Protein AF-A0A7V4L846-F1 (afdb_monomer_lite)

Structure (mmCIF, N/CA/C/O backbone):
data_AF-A0A7V4L846-F1
#
_entry.id   AF-A0A7V4L846-F1
#
loop_
_atom_site.group_PDB
_atom_site.id
_atom_site.type_symbol
_atom_site.label_atom_id
_atom_site.label_alt_id
_atom_site.label_comp_id
_atom_site.label_asym_id
_atom_site.label_entity_id
_atom_site.label_seq_id
_atom_site.pdbx_PDB_ins_code
_atom_site.Cartn_x
_atom_site.Cartn_y
_atom_site.Cartn_z
_atom_site.occupancy
_atom_site.B_iso_or_equiv
_atom_site.auth_seq_id
_atom_site.auth_comp_id
_atom_site.auth_asym_id
_atom_site.auth_atom_id
_atom_site.pdbx_PDB_model_num
ATOM 1 N N . MET A 1 1 ? -33.622 16.960 81.760 1.00 44.38 1 MET A N 1
ATOM 2 C CA . MET A 1 1 ? -33.771 15.622 81.152 1.00 44.38 1 MET A CA 1
ATOM 3 C C . MET A 1 1 ? -32.624 15.460 80.171 1.00 44.38 1 MET A C 1
ATOM 5 O O . MET A 1 1 ? -32.611 16.143 79.157 1.00 44.38 1 MET A O 1
ATOM 9 N N . THR A 1 2 ? -31.590 14.717 80.558 1.00 53.53 2 THR A N 1
ATOM 10 C CA . THR A 1 2 ? -30.348 14.545 79.791 1.00 53.53 2 THR A CA 1
ATOM 11 C C . THR A 1 2 ? -30.510 13.373 78.827 1.00 53.53 2 THR A C 1
ATOM 13 O O . THR A 1 2 ? -30.849 12.273 79.252 1.00 53.53 2 THR A O 1
ATOM 16 N N . ASN A 1 3 ? -30.310 13.626 77.532 1.00 54.84 3 ASN A N 1
ATOM 17 C CA . ASN A 1 3 ? -30.250 12.598 76.493 1.00 54.84 3 ASN A CA 1
ATOM 18 C C . ASN A 1 3 ? -28.956 11.796 76.678 1.00 54.84 3 ASN A C 1
ATOM 20 O O . ASN A 1 3 ? -27.894 12.259 76.265 1.00 54.84 3 ASN A O 1
ATOM 24 N N . SER A 1 4 ? -29.039 10.631 77.317 1.00 60.12 4 SER A N 1
ATOM 25 C CA . SER A 1 4 ? -27.852 9.858 77.693 1.00 60.12 4 SER A CA 1
ATOM 26 C C . SER A 1 4 ? -27.991 8.351 77.465 1.00 60.12 4 SER A C 1
ATOM 28 O O . SER A 1 4 ? -27.376 7.618 78.212 1.00 60.12 4 SER A O 1
ATOM 30 N N . ASP A 1 5 ? -28.747 7.867 76.471 1.00 60.94 5 ASP A N 1
ATOM 31 C CA . ASP A 1 5 ? -28.832 6.416 76.195 1.00 60.94 5 ASP A CA 1
ATOM 32 C C . ASP A 1 5 ? -29.047 6.106 74.699 1.00 60.94 5 ASP A C 1
ATOM 34 O O . ASP A 1 5 ? -30.119 5.677 74.278 1.00 60.94 5 ASP A O 1
ATOM 38 N N . MET A 1 6 ? -28.023 6.316 73.865 1.00 61.56 6 MET A N 1
ATOM 39 C CA . MET A 1 6 ? -27.976 5.737 72.512 1.00 61.56 6 MET A CA 1
ATOM 40 C C . MET A 1 6 ? -26.786 4.771 72.430 1.00 61.56 6 MET A C 1
ATOM 42 O O . MET A 1 6 ? -25.655 5.203 72.663 1.00 61.56 6 MET A O 1
ATOM 46 N N . PRO A 1 7 ? -26.997 3.478 72.115 1.00 70.06 7 PRO A N 1
ATOM 47 C CA . PRO A 1 7 ? -25.900 2.531 71.953 1.00 70.06 7 PRO A CA 1
ATOM 48 C C . PRO A 1 7 ? -25.015 2.917 70.751 1.00 70.06 7 PRO A C 1
ATOM 50 O O . PRO A 1 7 ? -25.516 3.488 69.777 1.00 70.06 7 PRO A O 1
ATOM 53 N N . PRO A 1 8 ? -23.703 2.611 70.787 1.00 67.44 8 PRO A N 1
ATOM 54 C CA . PRO A 1 8 ? -22.794 2.908 69.685 1.00 67.44 8 PRO A CA 1
ATOM 55 C C . PRO A 1 8 ? -23.240 2.163 68.421 1.00 67.44 8 PRO A C 1
ATOM 57 O O . PRO A 1 8 ? -23.339 0.936 68.412 1.00 67.44 8 PRO A O 1
ATOM 60 N N . GLN A 1 9 ? -23.527 2.907 67.348 1.00 66.12 9 GLN A N 1
ATOM 61 C CA . GLN A 1 9 ? -23.824 2.314 66.046 1.00 66.12 9 GLN A CA 1
ATOM 62 C C . GLN A 1 9 ? -22.587 1.551 65.557 1.00 66.12 9 GLN A C 1
ATOM 64 O O . GLN A 1 9 ? -21.496 2.117 65.467 1.00 66.12 9 GLN A O 1
ATOM 69 N N . ALA A 1 10 ? -22.750 0.260 65.264 1.00 67.50 10 ALA A N 1
ATOM 70 C CA . ALA A 1 10 ? -21.699 -0.545 64.655 1.00 67.50 10 ALA A CA 1
ATOM 71 C C . ALA A 1 10 ? -21.276 0.083 63.311 1.00 67.50 10 ALA A C 1
ATOM 73 O O . ALA A 1 10 ? -22.145 0.581 62.589 1.00 67.50 10 ALA A O 1
ATOM 74 N N . PRO A 1 11 ? -19.977 0.071 62.949 1.00 67.75 11 PRO A N 1
ATOM 75 C CA . PRO A 1 11 ? -19.527 0.596 61.667 1.00 67.75 11 PRO A CA 1
ATOM 76 C C . PRO A 1 11 ? -20.258 -0.141 60.544 1.00 67.75 11 PRO A C 1
ATOM 78 O O . PRO A 1 11 ? -20.099 -1.350 60.367 1.00 67.75 11 PRO A O 1
ATOM 81 N N . GLY A 1 12 ? -21.108 0.597 59.825 1.00 64.81 12 GLY A N 1
ATOM 82 C CA . GLY A 1 12 ? -21.880 0.072 58.711 1.00 64.81 12 GLY A CA 1
ATOM 83 C C . GLY A 1 12 ? -20.941 -0.588 57.713 1.00 64.81 12 GLY A C 1
ATOM 84 O O . GLY A 1 12 ? -19.996 0.032 57.227 1.00 64.81 12 GLY A O 1
ATOM 85 N N . THR A 1 13 ? -21.176 -1.865 57.436 1.00 65.56 13 THR A N 1
ATOM 86 C CA . THR A 1 13 ? -20.442 -2.614 56.422 1.00 65.56 13 THR A CA 1
ATOM 87 C C . THR A 1 13 ? -20.810 -2.004 55.072 1.00 65.56 13 THR A C 1
ATOM 89 O O . THR A 1 13 ? -21.873 -2.291 54.526 1.00 65.56 13 THR A O 1
ATOM 92 N N . ALA A 1 14 ? -19.989 -1.082 54.568 1.00 66.94 14 ALA A N 1
ATOM 93 C CA . ALA A 1 14 ? -20.182 -0.521 53.241 1.00 66.94 14 ALA A CA 1
ATOM 94 C C . ALA A 1 14 ? -20.116 -1.676 52.232 1.00 66.94 14 ALA A C 1
ATOM 96 O O . ALA A 1 14 ? -19.078 -2.322 52.083 1.00 66.94 14 ALA A O 1
ATOM 97 N N . LEU A 1 15 ? -21.245 -1.980 51.590 1.00 69.62 15 LEU A N 1
ATOM 98 C CA . LEU A 1 15 ? -21.296 -2.959 50.510 1.00 69.62 15 LEU A CA 1
ATOM 99 C C . LEU A 1 15 ? -20.344 -2.492 49.398 1.00 69.62 15 LEU A C 1
ATOM 101 O O . LEU A 1 15 ? -20.344 -1.300 49.081 1.00 69.62 15 LEU A O 1
ATOM 105 N N . PRO A 1 16 ? -19.538 -3.384 48.795 1.00 70.00 16 PRO A N 1
ATOM 106 C CA . PRO A 1 16 ? -18.678 -2.995 47.692 1.00 70.00 16 PRO A CA 1
ATOM 107 C C . PRO A 1 16 ? -19.548 -2.476 46.547 1.00 70.00 16 PRO A C 1
ATOM 109 O O . PRO A 1 16 ? -20.352 -3.211 45.968 1.00 70.00 16 PRO A O 1
ATOM 112 N N . THR A 1 17 ? -19.398 -1.194 46.229 1.00 69.38 17 THR A N 1
ATOM 113 C CA . THR A 1 17 ? -20.014 -0.579 45.058 1.00 69.38 17 THR A CA 1
ATOM 114 C C . THR A 1 17 ? -19.352 -1.193 43.830 1.00 69.38 17 THR A C 1
ATOM 116 O O . THR A 1 17 ? -18.239 -0.826 43.461 1.00 69.38 17 THR A O 1
ATOM 119 N N . SER A 1 18 ? -19.992 -2.191 43.223 1.00 74.62 18 SER A N 1
ATOM 120 C CA . SER A 1 18 ? -19.523 -2.730 41.950 1.00 74.62 18 SER A CA 1
ATOM 121 C C . SER A 1 18 ? -19.800 -1.695 40.864 1.00 74.62 18 SER A C 1
ATOM 123 O O . SER A 1 18 ? -20.949 -1.356 40.580 1.00 74.62 18 SER A O 1
ATOM 125 N N . THR A 1 19 ? -18.740 -1.151 40.269 1.00 79.56 19 THR A N 1
ATOM 126 C CA . THR A 1 19 ? -18.871 -0.364 39.043 1.00 79.56 19 THR A CA 1
ATOM 127 C C . THR A 1 19 ? -19.447 -1.286 37.967 1.00 79.56 19 THR A C 1
ATOM 129 O O . THR A 1 19 ? -18.890 -2.366 37.751 1.00 79.56 19 THR A O 1
ATOM 132 N N . PRO A 1 20 ? -20.558 -0.922 37.304 1.00 80.75 20 PRO A N 1
ATOM 133 C CA . PRO A 1 20 ? -21.109 -1.755 36.247 1.00 80.75 20 PRO A CA 1
ATOM 134 C C . PRO A 1 20 ? -20.073 -1.903 35.132 1.00 80.75 20 PRO A C 1
ATOM 136 O O . PRO A 1 20 ? -19.510 -0.913 34.667 1.00 80.75 20 PRO A O 1
ATOM 139 N N . ALA A 1 21 ? -19.824 -3.146 34.716 1.00 81.38 21 ALA A N 1
ATOM 140 C CA . ALA A 1 21 ? -18.909 -3.437 33.620 1.00 81.38 21 ALA A CA 1
ATOM 141 C C . ALA A 1 21 ? -19.358 -2.705 32.345 1.00 81.38 21 ALA A C 1
ATOM 143 O O . ALA A 1 21 ? -20.541 -2.723 31.975 1.00 81.38 21 ALA A O 1
ATOM 144 N N . GLY A 1 22 ? -18.407 -2.063 31.673 1.00 85.38 22 GLY A N 1
ATOM 145 C CA . GLY A 1 22 ? -18.626 -1.341 30.432 1.00 85.38 22 GLY A CA 1
ATOM 146 C C . GLY A 1 22 ? -19.083 -2.257 29.295 1.00 85.38 22 GLY A C 1
ATOM 147 O O . GLY A 1 22 ? -19.041 -3.487 29.358 1.00 85.38 22 GLY A O 1
ATOM 148 N N . TRP A 1 23 ? -19.551 -1.654 28.203 1.00 84.69 23 TRP A N 1
ATOM 149 C CA . TRP A 1 23 ? -19.958 -2.409 27.013 1.00 84.69 23 TRP A CA 1
ATOM 150 C C . TRP A 1 23 ? -18.808 -3.244 26.430 1.00 84.69 23 TRP A C 1
ATOM 152 O O . TRP A 1 23 ? -19.005 -4.415 26.112 1.00 84.69 23 TRP A O 1
ATOM 162 N N . PHE A 1 24 ? -17.608 -2.665 26.374 1.00 87.38 24 PHE A N 1
ATOM 163 C CA . PHE A 1 24 ? -16.403 -3.322 25.870 1.00 87.38 24 PHE A CA 1
ATOM 164 C C . PHE A 1 24 ? -15.858 -4.403 26.810 1.00 87.38 24 PHE A C 1
ATOM 166 O O . PHE A 1 24 ? -15.331 -5.398 26.324 1.00 87.38 24 PHE A O 1
ATOM 173 N N . ASP A 1 25 ? -16.066 -4.275 28.124 1.00 86.94 25 ASP A N 1
ATOM 174 C CA . ASP A 1 25 ? -15.596 -5.247 29.128 1.00 86.94 25 ASP A CA 1
ATOM 175 C C . ASP A 1 25 ? -16.282 -6.616 28.990 1.00 86.94 25 ASP A C 1
ATOM 177 O O . ASP A 1 25 ? -15.817 -7.626 29.513 1.00 86.94 25 ASP A O 1
ATOM 181 N N . ARG A 1 26 ? -17.401 -6.666 28.255 1.00 88.69 26 ARG A N 1
ATOM 182 C CA . ARG A 1 26 ? -18.132 -7.900 27.932 1.00 88.69 26 ARG A CA 1
ATOM 183 C C . ARG A 1 26 ? -17.546 -8.655 26.736 1.00 88.69 26 ARG A C 1
ATOM 185 O O . ARG A 1 26 ? -17.958 -9.787 26.465 1.00 88.69 26 ARG A O 1
ATOM 192 N N . LEU A 1 27 ? -16.630 -8.046 25.985 1.00 92.38 27 LEU A N 1
ATOM 193 C CA . LEU A 1 27 ? -15.970 -8.677 24.848 1.00 92.38 27 LEU A CA 1
ATOM 194 C C . LEU A 1 27 ? -14.709 -9.396 25.330 1.00 92.38 27 LEU A C 1
ATOM 196 O O . LEU A 1 27 ? -13.896 -8.832 26.050 1.00 92.38 27 LEU A O 1
ATOM 200 N N . SER A 1 28 ? -14.514 -10.642 24.894 1.00 95.38 28 SER A N 1
ATOM 201 C CA . SER A 1 28 ? -13.217 -11.294 25.079 1.00 95.38 28 SER A CA 1
ATOM 202 C C . SER A 1 28 ? -12.145 -10.581 24.254 1.00 95.38 28 SER A C 1
ATOM 204 O O . SER A 1 28 ? -12.453 -9.993 23.215 1.00 95.38 28 SER A O 1
ATOM 206 N N . GLU A 1 29 ? -10.879 -10.708 24.654 1.00 95.69 29 GLU A N 1
ATOM 207 C CA . GLU A 1 29 ? -9.742 -10.115 23.934 1.00 95.69 29 GLU A CA 1
ATOM 208 C C . GLU A 1 29 ? -9.775 -10.442 22.437 1.00 95.69 29 GLU A C 1
ATOM 210 O O . GLU A 1 29 ? -9.701 -9.549 21.603 1.00 95.69 29 GLU A O 1
ATOM 215 N N . ARG A 1 30 ? -10.018 -11.713 22.082 1.00 97.38 30 ARG A N 1
ATOM 216 C CA . ARG A 1 30 ? -10.129 -12.146 20.678 1.00 97.38 30 ARG A CA 1
ATOM 217 C C . ARG A 1 30 ? -11.237 -11.413 19.921 1.00 97.38 30 ARG A C 1
ATOM 219 O O . ARG A 1 30 ? -11.040 -11.041 18.769 1.00 97.38 30 ARG A O 1
ATOM 226 N N . ARG A 1 31 ? -12.405 -11.215 20.545 1.00 96.81 31 ARG A N 1
ATOM 227 C CA . ARG A 1 31 ? -13.528 -10.488 19.928 1.00 96.81 31 ARG A CA 1
ATOM 228 C C . ARG A 1 31 ? -13.179 -9.017 19.739 1.00 96.81 31 ARG A C 1
ATOM 230 O O . ARG A 1 31 ? -13.492 -8.470 18.689 1.00 96.81 31 ARG A O 1
ATOM 237 N N . MET A 1 32 ? -12.502 -8.413 20.713 1.00 97.12 32 MET A N 1
ATOM 238 C CA . MET A 1 32 ? -12.022 -7.038 20.610 1.00 97.12 32 MET A CA 1
ATOM 239 C C . MET A 1 32 ? -10.994 -6.890 19.480 1.00 97.12 32 MET A C 1
ATOM 241 O O . MET A 1 32 ? -11.144 -6.013 18.634 1.00 97.12 32 MET A O 1
ATOM 245 N N . THR A 1 33 ? -10.003 -7.784 19.392 1.00 97.06 33 THR A N 1
ATOM 246 C CA . THR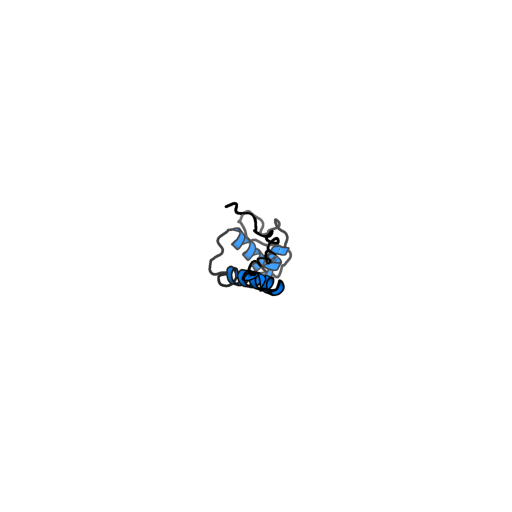 A 1 33 ? -9.009 -7.782 18.305 1.00 97.06 33 THR A CA 1
ATOM 247 C C . THR A 1 33 ? -9.671 -7.905 16.935 1.00 97.06 33 THR A C 1
ATOM 249 O O . THR A 1 33 ? -9.372 -7.125 16.034 1.00 97.06 33 THR A O 1
ATOM 252 N N . LEU A 1 34 ? -10.603 -8.850 16.776 1.00 98.06 34 LEU A N 1
ATOM 253 C CA . LEU A 1 34 ? -11.331 -9.025 15.518 1.00 98.06 34 LEU A CA 1
ATOM 254 C C . LEU A 1 34 ? -12.188 -7.806 15.174 1.00 98.06 34 LEU A C 1
ATOM 256 O O . LEU A 1 34 ? -12.258 -7.436 14.008 1.00 98.06 34 LEU A O 1
ATOM 260 N N . LEU A 1 35 ? -12.806 -7.168 16.169 1.00 97.38 35 LEU A N 1
ATOM 261 C CA . LEU A 1 35 ? -13.585 -5.952 15.966 1.00 97.38 35 LEU A CA 1
ATOM 262 C C . LEU A 1 35 ? -12.699 -4.800 15.481 1.00 97.38 35 LEU A C 1
ATOM 264 O O . LEU A 1 35 ? -13.071 -4.125 14.527 1.00 97.38 35 LEU A O 1
ATOM 268 N N . VAL A 1 36 ? -11.512 -4.613 16.065 1.00 97.50 36 VAL A N 1
ATOM 269 C CA . VAL A 1 36 ? -10.549 -3.592 15.615 1.00 97.50 36 VAL A CA 1
ATOM 270 C C . VAL A 1 36 ? -10.101 -3.853 14.177 1.00 97.50 36 VAL A C 1
ATOM 272 O O . VAL A 1 36 ? -10.111 -2.932 13.360 1.00 97.50 36 VAL A O 1
ATOM 275 N N . ILE A 1 37 ? -9.764 -5.103 13.843 1.00 98.31 37 ILE A N 1
ATOM 276 C CA . ILE A 1 37 ? -9.387 -5.483 12.474 1.00 98.31 37 ILE A CA 1
ATOM 277 C C . ILE A 1 37 ? -10.547 -5.213 11.513 1.00 98.31 37 ILE A C 1
ATOM 279 O O . ILE A 1 37 ? -10.352 -4.565 10.490 1.00 98.31 37 ILE A O 1
ATOM 283 N N . LEU A 1 38 ? -11.759 -5.663 11.849 1.00 98.38 38 LEU A N 1
ATOM 284 C CA . LEU A 1 38 ? -12.943 -5.485 11.011 1.00 98.38 38 LEU A CA 1
ATOM 285 C C . LEU A 1 38 ? -13.248 -4.005 10.763 1.00 98.38 38 LEU A C 1
ATOM 287 O O . LEU A 1 38 ? -13.490 -3.620 9.622 1.00 98.38 38 LEU A O 1
ATOM 291 N N . VAL A 1 39 ? -13.207 -3.175 11.807 1.00 98.38 39 VAL A N 1
ATOM 292 C CA . VAL A 1 39 ? -13.405 -1.725 11.681 1.00 98.38 39 VAL 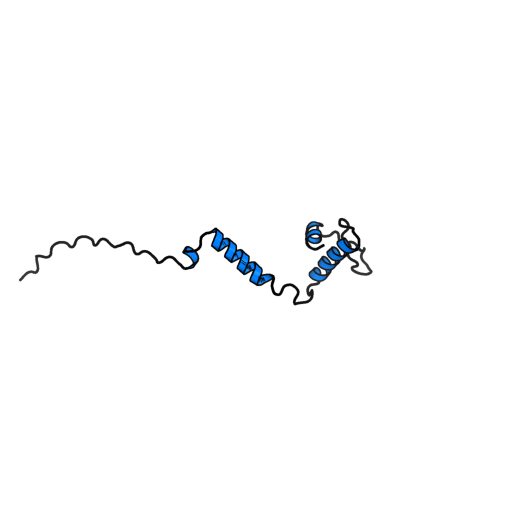A CA 1
ATOM 293 C C . VAL A 1 39 ? -12.334 -1.112 10.778 1.00 98.38 39 VAL A C 1
ATOM 295 O O . VAL A 1 39 ? -12.673 -0.326 9.898 1.00 98.38 39 VAL A O 1
ATOM 298 N N . GLY A 1 40 ? -11.066 -1.507 10.930 1.00 98.06 40 GLY A N 1
ATOM 299 C CA . GLY A 1 40 ? -9.987 -1.062 10.045 1.00 98.06 40 GLY A CA 1
ATOM 300 C C . GLY A 1 40 ? -10.228 -1.447 8.582 1.00 98.06 40 GLY A C 1
ATOM 301 O O . GLY A 1 40 ? -10.130 -0.600 7.697 1.00 98.06 40 GLY A O 1
ATOM 302 N N . LEU A 1 41 ? -10.612 -2.698 8.318 1.00 98.12 41 LEU A N 1
ATOM 303 C CA . LEU A 1 41 ? -10.909 -3.171 6.962 1.00 98.12 41 LEU A CA 1
ATOM 304 C C . LEU A 1 41 ? -12.084 -2.405 6.340 1.00 98.12 41 LEU A C 1
ATOM 306 O O . LEU A 1 41 ? -11.986 -1.961 5.198 1.00 98.12 41 LEU A O 1
ATOM 310 N N . LEU A 1 42 ? -13.171 -2.211 7.092 1.00 97.88 42 LEU A N 1
ATOM 311 C CA . LEU A 1 42 ? -14.348 -1.471 6.628 1.00 97.88 42 LEU A CA 1
ATOM 312 C C . LEU A 1 42 ? -14.063 0.014 6.387 1.00 97.88 42 LEU A C 1
ATOM 314 O O . LEU A 1 42 ? -14.722 0.622 5.549 1.00 97.88 42 LEU A O 1
ATOM 318 N N . LEU A 1 43 ? -13.098 0.598 7.097 1.00 97.19 43 LEU A N 1
ATOM 319 C CA . LEU A 1 43 ? -12.703 1.987 6.891 1.00 97.19 43 LEU A CA 1
ATOM 320 C C . LEU A 1 43 ? -11.860 2.165 5.620 1.00 97.19 43 LEU A C 1
ATOM 322 O O . LEU A 1 43 ? -12.081 3.121 4.880 1.00 97.19 43 LEU A O 1
ATOM 326 N N . TYR A 1 44 ? -10.904 1.265 5.366 1.00 95.50 44 TYR A N 1
ATOM 327 C CA . TYR A 1 44 ? -9.887 1.472 4.326 1.00 95.50 44 TYR A CA 1
ATOM 328 C C . TYR A 1 44 ? -10.167 0.773 2.988 1.00 95.50 44 TYR A C 1
ATOM 330 O O . TYR A 1 44 ? -9.676 1.240 1.964 1.00 95.50 44 TYR A O 1
ATOM 338 N N . ILE A 1 45 ? -10.932 -0.325 2.955 1.00 96.31 45 ILE A N 1
ATOM 339 C CA . ILE A 1 45 ? -11.093 -1.144 1.736 1.00 96.31 45 ILE A CA 1
ATOM 340 C C . ILE A 1 45 ? -12.256 -0.707 0.826 1.00 96.31 45 ILE A C 1
ATOM 342 O O . ILE A 1 45 ? -12.034 -0.636 -0.381 1.00 96.31 45 ILE A O 1
ATOM 346 N N . PRO A 1 46 ? -13.480 -0.408 1.312 1.00 96.06 46 PRO A N 1
ATOM 347 C CA . PRO A 1 46 ? -14.645 -0.233 0.433 1.00 96.06 46 PRO A CA 1
ATOM 348 C C . PRO A 1 46 ? -14.521 0.863 -0.633 1.00 96.06 46 PRO A C 1
ATOM 350 O O . PRO A 1 46 ? -15.128 0.748 -1.693 1.00 96.06 46 PRO A O 1
ATOM 353 N N . PHE A 1 47 ? -13.739 1.909 -0.361 1.00 94.75 47 PHE A N 1
ATOM 354 C CA . PHE A 1 47 ? -13.506 3.026 -1.281 1.00 94.75 47 PHE A CA 1
ATOM 355 C C . PHE A 1 47 ? -12.055 3.083 -1.788 1.00 94.75 47 PHE A C 1
ATOM 357 O O . PHE A 1 47 ? -11.624 4.091 -2.347 1.00 94.75 47 PHE A O 1
ATOM 364 N N . ALA A 1 48 ? -11.277 2.013 -1.601 1.00 93.25 48 ALA A N 1
ATOM 365 C CA . ALA A 1 48 ? -9.935 1.938 -2.161 1.00 93.25 48 ALA A CA 1
ATOM 366 C C . ALA A 1 48 ? -10.010 2.000 -3.698 1.00 93.25 48 ALA A C 1
ATOM 368 O O . ALA A 1 48 ? -10.717 1.215 -4.327 1.00 93.25 48 ALA A O 1
ATOM 369 N N . GLY A 1 49 ? -9.296 2.952 -4.304 1.00 90.31 49 GLY A N 1
ATOM 370 C CA . GLY A 1 49 ? -9.263 3.136 -5.760 1.00 90.31 49 GLY A CA 1
ATOM 371 C C . GLY A 1 49 ? -10.425 3.941 -6.356 1.00 90.31 49 GLY A C 1
ATOM 372 O O . GLY A 1 49 ? -10.522 4.032 -7.576 1.00 90.31 49 GLY A O 1
ATOM 373 N N . THR A 1 50 ? -11.290 4.567 -5.544 1.00 95.06 50 THR A N 1
ATOM 374 C CA . THR A 1 50 ? -12.337 5.474 -6.065 1.00 95.06 50 THR A CA 1
ATOM 375 C C . THR A 1 50 ? -11.792 6.812 -6.572 1.00 95.06 50 THR A C 1
ATOM 377 O O . THR A 1 50 ? -12.520 7.566 -7.213 1.00 95.06 50 THR A O 1
ATOM 380 N N . TYR A 1 51 ? -10.528 7.117 -6.279 1.00 91.06 51 TYR A N 1
ATOM 381 C CA . TYR A 1 51 ? -9.820 8.317 -6.719 1.00 91.06 51 TYR A CA 1
ATOM 382 C C . TYR A 1 51 ? -8.601 7.923 -7.555 1.00 91.06 51 TYR A C 1
ATOM 384 O O . TYR A 1 51 ? -8.039 6.842 -7.377 1.00 91.06 51 TYR A O 1
ATOM 392 N N . GLY A 1 52 ? -8.199 8.807 -8.469 1.00 92.62 52 GLY A N 1
ATOM 393 C CA . GLY A 1 52 ? -6.957 8.640 -9.219 1.00 92.62 52 GLY A CA 1
ATOM 394 C C . GLY A 1 52 ? -5.723 8.836 -8.338 1.00 92.62 52 GLY A C 1
ATOM 395 O O . GLY A 1 52 ? -5.796 9.476 -7.290 1.00 92.62 52 GLY A O 1
ATOM 396 N N . LEU A 1 53 ? -4.590 8.310 -8.807 1.00 93.31 53 LEU A N 1
ATOM 397 C CA . LEU A 1 53 ? -3.276 8.541 -8.206 1.00 93.31 53 LEU A CA 1
ATOM 398 C C . LEU A 1 53 ? -2.951 10.033 -8.324 1.00 93.31 53 LEU A C 1
ATOM 400 O O . LEU A 1 53 ? -2.956 10.574 -9.434 1.00 93.31 53 LEU A O 1
ATOM 404 N N . TRP A 1 54 ? -2.730 10.701 -7.198 1.00 90.44 54 TRP A N 1
ATOM 405 C CA . TRP A 1 54 ? -2.683 12.168 -7.154 1.00 90.44 54 TRP A CA 1
ATOM 406 C C . TRP A 1 54 ? -1.284 12.696 -6.839 1.00 90.44 54 TRP A C 1
ATOM 408 O O . TRP A 1 54 ? -0.852 13.689 -7.425 1.00 90.44 54 TRP A O 1
ATOM 418 N N . ASP A 1 55 ? -0.567 12.027 -5.941 1.00 93.62 55 ASP A N 1
ATOM 419 C CA . ASP A 1 55 ? 0.800 12.383 -5.590 1.00 93.62 55 ASP A CA 1
ATOM 420 C C . ASP A 1 55 ? 1.792 11.791 -6.616 1.00 93.62 55 ASP A C 1
ATOM 422 O O . ASP A 1 55 ? 1.594 10.675 -7.117 1.00 93.62 55 ASP A O 1
ATOM 426 N N . PRO A 1 56 ? 2.886 12.500 -6.952 1.00 90.38 56 PRO A N 1
ATOM 427 C CA . PRO A 1 56 ? 3.876 12.002 -7.901 1.00 90.38 56 PRO A CA 1
ATOM 428 C C . PRO A 1 56 ? 4.441 10.619 -7.554 1.00 90.38 56 PRO A C 1
ATOM 430 O O . PRO A 1 56 ? 4.732 9.842 -8.464 1.00 90.38 56 PRO A O 1
ATOM 433 N N . TRP A 1 57 ? 4.578 10.272 -6.272 1.00 91.62 57 TRP A N 1
ATOM 434 C CA . TRP A 1 57 ? 5.122 8.977 -5.858 1.00 91.62 57 TRP A CA 1
ATOM 435 C C . TRP A 1 57 ? 4.137 7.835 -6.049 1.00 91.62 57 TRP A C 1
ATOM 437 O O . TRP A 1 57 ? 4.562 6.716 -6.330 1.00 91.62 57 TRP A O 1
ATOM 447 N N . GLU A 1 58 ? 2.837 8.106 -5.949 1.00 94.25 58 GLU A N 1
ATOM 448 C CA . GLU A 1 58 ? 1.802 7.105 -6.198 1.00 94.25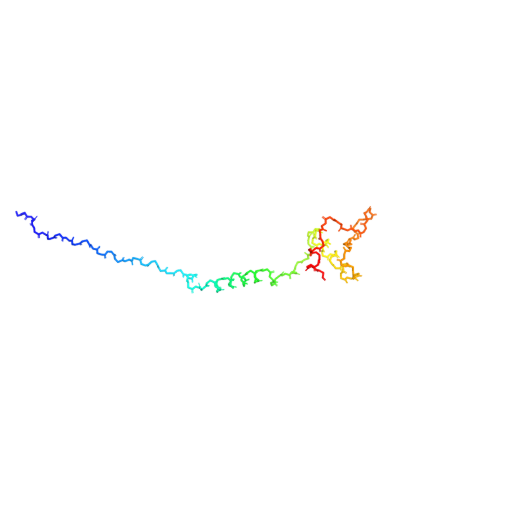 58 GLU A CA 1
ATOM 449 C C . GLU A 1 58 ? 1.878 6.600 -7.640 1.00 94.25 58 GLU A C 1
ATOM 451 O O . GLU A 1 58 ? 1.945 5.393 -7.875 1.00 94.25 58 GLU A O 1
ATOM 456 N N . THR A 1 59 ? 1.953 7.514 -8.612 1.00 92.12 59 THR A N 1
ATOM 457 C CA . THR A 1 59 ? 2.131 7.143 -10.027 1.00 92.12 59 THR A CA 1
ATOM 458 C C . THR A 1 59 ? 3.500 6.525 -10.291 1.00 92.12 59 THR A C 1
ATOM 460 O O . THR A 1 59 ? 3.577 5.502 -10.972 1.00 92.12 59 THR A O 1
ATOM 463 N N . HIS A 1 60 ? 4.564 7.087 -9.711 1.00 92.62 60 HIS A N 1
ATOM 464 C CA . HIS A 1 60 ? 5.924 6.584 -9.881 1.00 92.62 60 HIS A CA 1
ATOM 465 C C . HIS A 1 60 ? 6.042 5.131 -9.422 1.00 92.62 60 HIS A C 1
ATOM 467 O O . HIS A 1 60 ? 6.421 4.255 -10.200 1.00 92.62 60 HIS A O 1
ATOM 473 N N . TYR A 1 61 ? 5.700 4.848 -8.166 1.00 94.56 61 TYR A N 1
ATOM 474 C CA . TYR A 1 61 ? 5.883 3.513 -7.614 1.00 94.56 61 TYR A CA 1
ATOM 475 C C . TYR A 1 61 ? 4.936 2.488 -8.233 1.00 94.56 61 TYR A C 1
ATOM 477 O O . TYR A 1 61 ? 5.362 1.357 -8.483 1.00 94.56 61 TYR A O 1
ATOM 485 N N . SER A 1 62 ? 3.701 2.893 -8.545 1.00 94.19 62 SER A N 1
ATOM 486 C CA . SER A 1 62 ? 2.744 2.024 -9.235 1.00 94.19 62 SER A CA 1
ATOM 487 C C . SER A 1 62 ? 3.241 1.633 -10.624 1.00 94.19 62 SER A C 1
ATOM 489 O O . SER A 1 62 ? 3.130 0.474 -11.009 1.00 94.19 62 SER A O 1
ATOM 491 N N . GLU A 1 63 ? 3.825 2.563 -11.381 1.00 94.00 63 GLU A N 1
ATOM 492 C CA . GLU A 1 63 ? 4.347 2.269 -12.718 1.00 94.00 63 GLU A CA 1
ATOM 493 C C . GLU A 1 63 ? 5.618 1.420 -12.670 1.00 94.00 63 GLU A C 1
ATOM 495 O O . GLU A 1 63 ? 5.746 0.505 -13.481 1.00 94.00 63 GLU A O 1
ATOM 500 N N . VAL A 1 64 ? 6.526 1.657 -11.715 1.00 95.38 64 VAL A N 1
ATOM 501 C CA . VAL A 1 64 ? 7.702 0.789 -11.518 1.00 95.38 64 VAL A CA 1
ATOM 502 C C . VAL A 1 64 ? 7.252 -0.650 -11.255 1.00 95.38 64 VAL A C 1
ATOM 504 O O . VAL A 1 64 ? 7.712 -1.565 -11.938 1.00 95.38 64 VAL A O 1
ATOM 507 N N . ALA A 1 65 ? 6.301 -0.850 -10.338 1.00 96.12 65 ALA A N 1
ATOM 508 C CA . ALA A 1 65 ? 5.731 -2.167 -10.057 1.00 96.12 65 ALA A CA 1
ATOM 509 C C . ALA A 1 65 ? 5.044 -2.772 -11.298 1.00 96.12 65 ALA A C 1
ATOM 511 O O . ALA A 1 65 ? 5.338 -3.896 -11.712 1.00 96.12 65 ALA A O 1
ATOM 512 N N . ARG A 1 66 ? 4.214 -1.987 -11.999 1.00 95.69 66 ARG A N 1
ATOM 513 C CA . ARG A 1 66 ? 3.555 -2.415 -13.245 1.00 95.69 66 ARG A CA 1
ATOM 514 C C . ARG A 1 66 ? 4.563 -2.841 -14.319 1.00 95.69 66 ARG A C 1
ATOM 516 O O . ARG A 1 66 ? 4.273 -3.729 -15.126 1.00 95.69 66 ARG A O 1
ATOM 523 N N . GLN A 1 67 ? 5.729 -2.203 -14.374 1.00 95.25 67 GLN A N 1
ATOM 524 C CA . GLN A 1 67 ? 6.796 -2.513 -15.325 1.00 95.25 67 GLN A CA 1
ATOM 525 C C . GLN A 1 67 ? 7.574 -3.769 -14.949 1.00 95.25 67 GLN A C 1
ATOM 527 O O . GLN A 1 67 ? 7.972 -4.493 -15.860 1.00 95.25 67 GLN A O 1
ATOM 532 N N . MET A 1 68 ? 7.722 -4.081 -13.660 1.00 95.88 68 MET A N 1
ATOM 533 C CA . MET A 1 68 ? 8.276 -5.369 -13.223 1.00 95.88 68 MET A CA 1
ATOM 534 C C . MET A 1 68 ? 7.419 -6.519 -13.758 1.00 95.88 68 MET A C 1
ATOM 536 O O . MET A 1 68 ? 7.932 -7.384 -14.471 1.00 95.88 68 MET A O 1
ATOM 540 N N . THR A 1 69 ? 6.100 -6.460 -13.547 1.00 97.31 69 THR A N 1
ATOM 541 C CA . THR A 1 69 ? 5.161 -7.485 -14.034 1.00 97.31 69 THR A CA 1
ATOM 542 C C . THR A 1 69 ? 5.069 -7.508 -15.560 1.00 97.31 69 THR A C 1
ATOM 544 O O . THR A 1 69 ? 5.069 -8.580 -16.164 1.00 97.31 69 THR A O 1
ATOM 547 N N . LYS A 1 70 ? 5.063 -6.342 -16.224 1.00 97.00 70 LYS A N 1
ATOM 548 C CA . LYS A 1 70 ? 5.016 -6.265 -17.696 1.00 97.00 70 LYS A CA 1
ATOM 549 C C . LYS A 1 70 ? 6.289 -6.790 -18.372 1.00 97.00 70 LYS A C 1
ATOM 551 O O . LYS A 1 70 ? 6.189 -7.372 -19.450 1.00 97.00 70 LYS A O 1
ATOM 556 N N . ARG A 1 71 ? 7.470 -6.543 -17.796 1.00 94.75 71 ARG A N 1
ATOM 557 C CA . ARG A 1 71 ? 8.772 -6.932 -18.372 1.00 94.75 71 ARG A CA 1
ATOM 558 C C . ARG A 1 71 ? 9.244 -8.313 -17.906 1.00 94.75 71 ARG A C 1
ATOM 560 O O . ARG A 1 71 ? 10.139 -8.869 -18.533 1.00 94.75 71 ARG A O 1
ATOM 567 N N . GLY A 1 72 ? 8.675 -8.848 -16.823 1.00 96.81 72 GLY A N 1
ATOM 568 C CA . GLY A 1 72 ? 9.163 -10.064 -16.166 1.00 96.81 72 GLY A CA 1
ATOM 569 C C . GLY A 1 72 ? 10.507 -9.873 -15.450 1.00 96.81 72 GLY A C 1
ATOM 570 O O . GLY A 1 72 ? 11.194 -10.850 -15.165 1.00 96.81 72 GLY A O 1
ATOM 571 N N . ASP A 1 73 ? 10.896 -8.626 -15.176 1.00 95.38 73 ASP A N 1
ATOM 572 C CA . ASP A 1 73 ? 12.156 -8.260 -14.527 1.00 95.38 73 ASP A CA 1
ATOM 573 C C . ASP A 1 73 ? 11.866 -7.739 -13.117 1.00 95.38 73 ASP A C 1
ATOM 575 O O . ASP A 1 73 ? 11.523 -6.574 -12.925 1.00 95.38 73 ASP A O 1
ATOM 579 N N . PHE A 1 74 ? 11.982 -8.632 -12.132 1.00 95.19 74 PHE A N 1
ATOM 580 C CA . PHE A 1 74 ? 11.692 -8.344 -10.724 1.00 95.19 74 PHE A CA 1
ATOM 581 C C . PHE A 1 74 ? 12.916 -7.873 -9.926 1.00 95.19 74 PHE A C 1
ATOM 583 O O . PHE A 1 74 ? 12.845 -7.786 -8.699 1.00 95.19 74 PHE A O 1
ATOM 590 N N . ILE A 1 75 ? 14.033 -7.585 -10.599 1.00 93.81 75 ILE A N 1
ATOM 591 C CA . ILE A 1 75 ? 15.267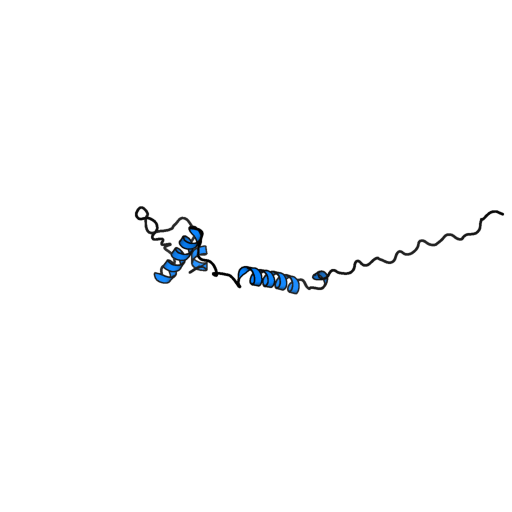 -7.106 -9.967 1.00 93.81 75 ILE A CA 1
ATOM 592 C C . ILE A 1 75 ? 15.542 -5.663 -10.376 1.00 93.81 75 ILE A C 1
ATOM 594 O O . ILE A 1 75 ? 15.815 -4.826 -9.513 1.00 93.81 75 ILE A O 1
ATOM 598 N N . SER A 1 76 ? 15.456 -5.359 -11.673 1.00 91.81 76 SER A N 1
ATOM 599 C CA . SER A 1 76 ? 15.792 -4.031 -12.183 1.00 91.81 76 SER A CA 1
ATOM 600 C C . SER A 1 76 ? 14.581 -3.112 -12.130 1.00 91.81 76 SER A C 1
ATOM 602 O O . SER A 1 76 ? 13.695 -3.155 -12.988 1.00 91.81 76 SER A O 1
ATOM 604 N N . LEU A 1 77 ? 14.576 -2.246 -11.117 1.00 93.50 77 LEU A N 1
ATOM 605 C CA . LEU A 1 77 ? 13.593 -1.182 -10.972 1.00 93.50 77 LEU A CA 1
ATOM 606 C C . LEU A 1 77 ? 13.740 -0.202 -12.141 1.00 93.50 77 LEU A C 1
ATOM 608 O O . LEU A 1 77 ? 14.769 0.459 -12.289 1.00 93.50 77 LEU A O 1
ATOM 612 N N . TRP A 1 78 ? 12.709 -0.134 -12.979 1.00 92.50 78 TRP A N 1
ATOM 613 C CA . TRP A 1 78 ? 12.691 0.658 -14.205 1.00 92.50 78 TRP A CA 1
ATOM 614 C C . TRP A 1 78 ? 11.636 1.747 -14.101 1.00 92.50 78 TRP A C 1
ATOM 616 O O . TRP A 1 78 ? 10.485 1.475 -13.759 1.00 92.50 78 TRP A O 1
ATOM 626 N N . TRP A 1 79 ? 12.037 2.970 -14.421 1.00 88.94 79 TRP A N 1
ATOM 627 C CA . TRP A 1 79 ? 11.167 4.135 -14.471 1.00 88.94 79 TRP A CA 1
ATOM 628 C C . TRP A 1 79 ? 11.561 4.948 -15.703 1.00 88.94 79 TRP A C 1
ATOM 630 O O . TRP A 1 79 ? 12.721 5.338 -15.787 1.00 88.94 79 TRP A O 1
ATOM 640 N N . PRO A 1 80 ? 10.639 5.248 -16.633 1.00 78.38 80 PRO A N 1
ATOM 641 C CA . PRO A 1 80 ? 10.949 5.988 -17.863 1.00 78.38 80 PRO A CA 1
ATOM 642 C C . PRO A 1 80 ? 11.157 7.494 -17.625 1.00 78.38 80 PRO A C 1
ATOM 644 O O . PRO A 1 80 ? 10.925 8.321 -18.507 1.00 78.38 80 PRO A O 1
ATOM 647 N N . GLY A 1 81 ? 11.446 7.890 -16.386 1.00 70.25 81 GLY A N 1
ATOM 648 C CA . GLY A 1 81 ? 11.354 9.269 -15.948 1.00 70.25 81 GLY A CA 1
ATOM 649 C C . GLY A 1 81 ? 12.428 10.158 -16.522 1.00 70.25 81 GLY A C 1
ATOM 650 O O . GLY A 1 81 ? 13.593 9.938 -16.239 1.00 70.25 81 GLY A O 1
ATOM 651 N N . SER A 1 82 ? 11.973 11.242 -17.158 1.00 58.06 82 SER A N 1
ATOM 652 C CA . SER A 1 82 ? 12.745 12.387 -17.649 1.00 58.06 82 SER A CA 1
ATOM 653 C C . SER A 1 82 ? 13.703 12.054 -18.805 1.00 58.06 82 SER A C 1
ATOM 655 O O . SER A 1 82 ? 14.617 11.259 -18.639 1.00 58.06 82 SER A O 1
ATOM 657 N N . PRO A 1 83 ? 13.604 12.751 -19.961 1.00 67.25 83 PRO A N 1
ATOM 658 C CA . PRO A 1 83 ? 14.537 12.597 -21.091 1.00 67.25 83 PRO A CA 1
ATOM 659 C C . PRO A 1 83 ? 16.025 12.809 -20.762 1.00 67.25 83 PRO A C 1
ATOM 661 O O . PRO A 1 83 ? 16.872 12.668 -21.641 1.00 67.25 83 PRO A O 1
ATOM 664 N N . ARG A 1 84 ? 16.339 13.259 -19.542 1.00 69.81 84 ARG A N 1
ATOM 665 C CA . ARG A 1 84 ? 17.695 13.529 -19.064 1.00 69.81 84 ARG A CA 1
ATOM 666 C C . ARG A 1 84 ? 18.263 12.426 -18.176 1.00 69.81 84 ARG A C 1
ATOM 668 O O . ARG A 1 84 ? 19.476 12.419 -17.983 1.00 69.81 84 ARG A O 1
ATOM 675 N N . ASP A 1 85 ? 17.426 11.543 -17.647 1.00 73.44 85 ASP A N 1
ATOM 676 C CA . ASP A 1 85 ? 17.831 10.546 -16.664 1.00 73.44 85 ASP A CA 1
ATOM 677 C C . ASP A 1 85 ? 17.858 9.147 -17.292 1.00 73.44 85 ASP A C 1
ATOM 679 O O . ASP A 1 85 ? 17.261 8.893 -18.337 1.00 73.44 85 ASP A O 1
ATOM 683 N N . ALA A 1 86 ? 18.624 8.239 -16.687 1.00 76.50 86 ALA A N 1
ATOM 684 C CA . ALA A 1 86 ? 18.612 6.841 -17.095 1.00 76.50 86 ALA A CA 1
ATOM 685 C C . ALA A 1 86 ? 17.276 6.200 -16.696 1.00 76.50 86 ALA A C 1
ATOM 687 O O . ALA A 1 86 ? 16.755 6.510 -15.625 1.00 76.50 86 ALA A O 1
ATOM 688 N N . ASP A 1 87 ? 16.778 5.255 -17.501 1.00 84.56 87 ASP A N 1
ATOM 689 C CA . ASP A 1 87 ? 15.497 4.573 -17.260 1.00 84.56 87 ASP A CA 1
ATOM 690 C C . ASP A 1 87 ? 15.561 3.554 -16.095 1.00 84.56 87 ASP A C 1
ATOM 692 O O . ASP A 1 87 ? 15.151 2.398 -16.210 1.00 84.56 87 ASP A O 1
ATOM 696 N N . VAL A 1 88 ? 16.148 3.928 -14.962 1.00 85.75 88 VAL A N 1
ATOM 697 C CA . VAL A 1 88 ? 16.363 3.059 -13.804 1.00 85.75 88 VAL A CA 1
ATOM 698 C C . VAL A 1 88 ? 16.076 3.797 -12.504 1.00 85.75 88 VAL A C 1
ATOM 700 O O . VAL A 1 88 ? 16.330 4.992 -12.369 1.00 85.75 88 VAL A O 1
ATOM 703 N N . PHE A 1 89 ? 15.589 3.065 -11.506 1.00 90.12 89 PHE A N 1
ATOM 704 C CA . PHE A 1 89 ? 15.193 3.622 -10.218 1.00 90.12 89 PHE A CA 1
ATOM 705 C C . PHE A 1 89 ? 15.844 2.872 -9.046 1.00 90.12 89 PHE A C 1
ATOM 707 O O . PHE A 1 89 ? 15.268 1.959 -8.473 1.00 90.12 89 PHE A O 1
ATOM 714 N N . TRP A 1 90 ? 17.049 3.282 -8.638 1.00 87.81 90 TRP A N 1
ATOM 715 C CA . TRP A 1 90 ? 17.834 2.584 -7.598 1.00 87.81 90 TRP A CA 1
ATOM 716 C C . TRP A 1 90 ? 17.852 3.269 -6.225 1.00 87.81 90 TRP A C 1
ATOM 718 O O . TRP A 1 90 ? 18.670 2.939 -5.370 1.00 87.81 90 TRP A O 1
ATOM 728 N N . SER A 1 91 ? 16.964 4.236 -5.983 1.00 89.44 91 SER A N 1
ATOM 729 C CA . SER A 1 91 ? 16.957 4.980 -4.712 1.00 89.44 91 SER A CA 1
ATOM 730 C C . SER A 1 91 ? 16.267 4.241 -3.554 1.00 89.44 91 SER A C 1
ATOM 732 O O . SER A 1 91 ? 16.382 4.663 -2.400 1.00 89.44 91 SER A O 1
ATOM 734 N N . LYS A 1 92 ? 15.537 3.152 -3.840 1.00 92.69 92 LYS A N 1
ATOM 735 C CA . LYS A 1 92 ? 14.771 2.362 -2.865 1.00 92.69 92 LYS A CA 1
ATOM 736 C C . LYS A 1 92 ? 15.028 0.863 -3.047 1.00 92.69 92 LYS A C 1
ATOM 738 O O . LYS A 1 92 ? 15.271 0.423 -4.169 1.00 92.69 92 LYS A O 1
ATOM 743 N N . PRO A 1 93 ? 14.945 0.068 -1.966 1.00 94.44 93 PRO A N 1
ATOM 744 C CA . PRO A 1 93 ? 15.003 -1.383 -2.068 1.00 94.44 93 PRO A CA 1
ATOM 745 C C . PRO A 1 93 ? 13.754 -1.945 -2.760 1.00 94.44 93 PRO A C 1
ATOM 747 O O . PRO A 1 93 ? 12.672 -1.361 -2.716 1.00 94.44 93 PRO A O 1
ATOM 750 N N . VAL A 1 94 ? 13.908 -3.129 -3.348 1.00 96.00 94 VAL A N 1
ATOM 751 C CA . VAL A 1 94 ? 12.908 -3.769 -4.217 1.00 96.00 94 VAL A CA 1
ATOM 752 C C . VAL A 1 94 ? 11.636 -4.246 -3.491 1.00 96.00 94 VAL A C 1
ATOM 754 O O . VAL A 1 94 ? 10.583 -4.360 -4.112 1.00 96.00 94 VAL A O 1
ATOM 757 N N . LEU A 1 95 ? 11.698 -4.483 -2.174 1.00 96.56 95 LEU A N 1
ATOM 758 C CA . LEU A 1 95 ? 10.625 -5.137 -1.409 1.00 96.56 95 LEU A CA 1
ATOM 759 C C . LEU A 1 95 ? 9.251 -4.475 -1.587 1.00 96.56 95 LEU A C 1
ATOM 761 O O . LEU A 1 95 ? 8.258 -5.163 -1.802 1.00 96.56 95 LEU A O 1
ATOM 765 N N . THR A 1 96 ? 9.187 -3.146 -1.514 1.00 95.75 96 THR A N 1
ATOM 766 C CA . THR A 1 96 ? 7.928 -2.404 -1.664 1.00 95.75 96 THR A CA 1
ATOM 767 C C . THR A 1 96 ? 7.302 -2.633 -3.039 1.00 95.75 96 THR A C 1
ATOM 769 O O . THR A 1 96 ? 6.090 -2.789 -3.140 1.00 95.75 96 THR A O 1
ATOM 772 N N . PHE A 1 97 ? 8.118 -2.724 -4.088 1.00 96.19 97 PHE A N 1
ATOM 773 C CA . PHE A 1 97 ? 7.636 -2.955 -5.446 1.00 96.19 97 PHE A CA 1
ATOM 774 C C . PHE A 1 97 ? 7.135 -4.382 -5.635 1.00 96.19 97 PHE A C 1
ATOM 776 O O . PHE A 1 97 ? 6.092 -4.555 -6.251 1.00 96.19 97 PHE A O 1
ATOM 783 N N . TRP A 1 98 ? 7.778 -5.387 -5.031 1.00 96.88 98 TRP A N 1
ATOM 784 C CA . TRP A 1 98 ? 7.253 -6.761 -5.029 1.00 96.88 98 TRP A CA 1
ATOM 785 C C . TRP A 1 98 ? 5.862 -6.874 -4.407 1.00 96.88 98 TRP A C 1
ATOM 787 O O . TRP A 1 98 ? 5.058 -7.661 -4.881 1.00 96.88 98 TRP A O 1
ATOM 797 N N . LEU A 1 99 ? 5.563 -6.088 -3.369 1.00 97.62 99 LEU A N 1
ATOM 798 C CA . LEU A 1 99 ? 4.236 -6.091 -2.744 1.00 97.62 99 LEU A CA 1
ATOM 799 C C . LEU A 1 99 ? 3.153 -5.431 -3.616 1.00 97.62 99 LEU A C 1
ATOM 801 O O . LEU A 1 99 ? 1.971 -5.648 -3.364 1.00 97.62 99 LEU A O 1
ATOM 805 N N . MET A 1 100 ? 3.545 -4.620 -4.605 1.00 96.00 100 MET A N 1
ATOM 806 C CA . MET A 1 100 ? 2.640 -3.925 -5.531 1.00 96.00 100 MET A CA 1
ATOM 807 C C . MET A 1 100 ? 2.557 -4.565 -6.928 1.00 96.00 100 MET A C 1
ATOM 809 O O . MET A 1 100 ? 1.649 -4.214 -7.680 1.00 96.00 100 MET A O 1
ATOM 813 N N . SER A 1 101 ? 3.513 -5.428 -7.291 1.00 92.19 101 SER A N 1
ATOM 814 C CA . SER A 1 101 ? 3.678 -6.019 -8.636 1.00 92.19 101 SER 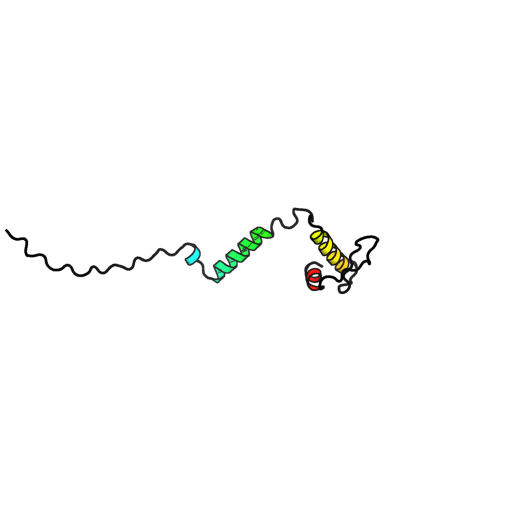A CA 1
ATOM 815 C C . SER A 1 101 ? 2.863 -7.294 -8.811 1.00 92.19 101 SER A C 1
ATOM 817 O O . SER A 1 101 ? 2.318 -7.478 -9.927 1.00 92.19 101 SER A O 1
#

pLDDT: mean 86.61, std 12.97, range [44.38, 98.38]

Sequence (101 aa):
MTNSDMPPQAPGTALPTSTPAGWFDRLSERRMTLLVILVGLLLYIPFAGTYGLWDPWETHYSEVARQMTKRGDFISLWWPGSPRDADVFWSKPVLTFWLMS

Foldseek 3Di:
DDPDDDDDDDPPPPDPPDDPDDPCSPDDPVRVVVVVVVVVCVVDPPCVPVDDDDDPVSVQLLVQLVVCVVVVPQQWRAQPPDPVDDRGDDPDDSVVSVVND

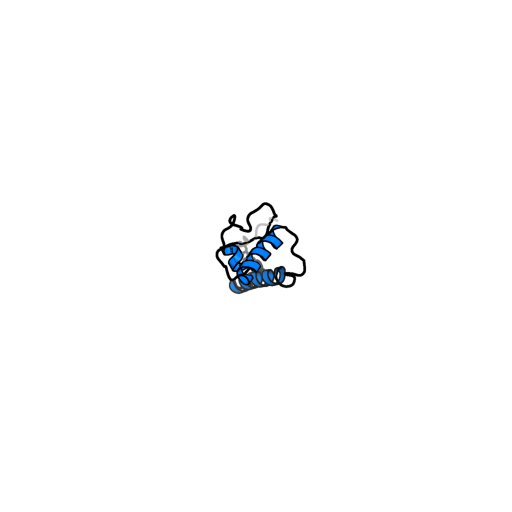Secondary structure (DSSP, 8-state):
------PPPP--------PPPPTGGGS-HHHHHHHHHHHHHHHHSTTTTSS---SHHHHHHHHHHHHHHHHT-SSS------TTS-S---SS-THHHHHH-

Radius of gyration: 32.9 Å; chains: 1; bounding box: 52×28×102 Å